Protein AF-A0A6L3F5S5-F1 (afdb_monomer_lite)

Structure (mmCIF, N/CA/C/O backbone):
data_AF-A0A6L3F5S5-F1
#
_entry.id   AF-A0A6L3F5S5-F1
#
loop_
_atom_site.group_PDB
_atom_site.id
_atom_site.type_symbol
_atom_site.label_atom_id
_atom_site.label_alt_id
_atom_site.label_comp_id
_atom_site.label_asym_id
_atom_site.label_entity_id
_atom_site.label_seq_id
_atom_site.pdbx_PDB_ins_code
_atom_site.Cartn_x
_atom_site.Cartn_y
_atom_site.Cartn_z
_atom_site.occupancy
_atom_site.B_iso_or_equiv
_atom_site.auth_seq_id
_atom_site.auth_comp_id
_atom_site.auth_asym_id
_atom_site.auth_atom_id
_atom_site.pdbx_PDB_model_num
ATOM 1 N N . MET A 1 1 ? -11.551 -10.867 9.795 1.00 62.88 1 MET A N 1
ATOM 2 C CA . MET A 1 1 ? -10.188 -10.291 9.697 1.00 62.88 1 MET A CA 1
ATOM 3 C C . MET A 1 1 ? -10.162 -8.909 10.354 1.00 62.88 1 MET A C 1
ATOM 5 O O . MET A 1 1 ? -10.914 -8.021 9.946 1.00 62.88 1 MET A O 1
ATOM 9 N N . ASN A 1 2 ? -9.349 -8.710 11.394 1.00 81.44 2 ASN A N 1
ATOM 10 C CA . ASN A 1 2 ? -9.224 -7.420 12.084 1.00 81.44 2 ASN A CA 1
ATOM 11 C C . ASN A 1 2 ? -8.179 -6.523 11.394 1.00 81.44 2 ASN A C 1
ATOM 13 O O . ASN A 1 2 ? -7.117 -6.279 11.936 1.00 81.44 2 ASN A O 1
ATOM 17 N N . ILE A 1 3 ? -8.479 -6.059 10.177 1.00 83.56 3 ILE A N 1
ATOM 18 C CA . ILE A 1 3 ? -7.605 -5.136 9.431 1.00 83.56 3 ILE A CA 1
ATOM 19 C C . ILE A 1 3 ? -7.472 -3.816 10.197 1.00 83.56 3 ILE A C 1
ATOM 21 O O . ILE A 1 3 ? -8.467 -3.100 10.323 1.00 83.56 3 ILE A O 1
ATOM 25 N N . GLN A 1 4 ? -6.271 -3.497 10.671 1.00 89.69 4 GLN A N 1
ATOM 26 C CA . GLN A 1 4 ? -5.937 -2.232 11.327 1.00 89.69 4 GLN A CA 1
ATOM 27 C C . GLN A 1 4 ? -4.761 -1.518 10.665 1.00 89.69 4 GLN A C 1
ATOM 29 O O . GLN A 1 4 ? -4.655 -0.302 10.785 1.00 89.69 4 GLN A O 1
ATOM 34 N N . ASN A 1 5 ? -3.903 -2.234 9.947 1.00 94.25 5 ASN A N 1
ATOM 35 C CA . ASN A 1 5 ? -2.717 -1.696 9.303 1.00 94.25 5 ASN A CA 1
ATOM 36 C C . ASN A 1 5 ? -2.756 -1.988 7.806 1.00 94.25 5 ASN A C 1
ATOM 38 O O . ASN A 1 5 ? -2.720 -3.142 7.387 1.00 94.25 5 ASN A O 1
ATOM 42 N N . ILE A 1 6 ? -2.789 -0.931 7.004 1.00 94.50 6 ILE A N 1
ATOM 43 C CA . ILE A 1 6 ? -2.844 -1.013 5.546 1.00 94.50 6 ILE A CA 1
ATOM 44 C C . ILE A 1 6 ? -1.578 -0.381 4.983 1.00 94.50 6 ILE A C 1
ATOM 46 O O . ILE A 1 6 ? -1.229 0.742 5.364 1.00 94.50 6 ILE A O 1
ATOM 50 N N . LEU A 1 7 ? -0.910 -1.090 4.074 1.00 93.44 7 LEU A N 1
ATOM 51 C CA . LEU A 1 7 ? 0.199 -0.554 3.290 1.00 93.44 7 LEU A CA 1
ATOM 52 C C . LEU A 1 7 ? -0.215 -0.432 1.826 1.00 93.44 7 LEU A C 1
ATOM 54 O O . LEU A 1 7 ? -0.614 -1.413 1.204 1.00 93.44 7 LEU A O 1
ATOM 58 N N . ILE A 1 8 ? -0.100 0.777 1.289 1.00 91.38 8 ILE A N 1
ATOM 59 C CA . ILE A 1 8 ? -0.407 1.090 -0.102 1.00 91.38 8 ILE A CA 1
ATOM 60 C C . ILE A 1 8 ? 0.894 1.284 -0.874 1.00 91.38 8 ILE A C 1
ATOM 62 O O . ILE A 1 8 ? 1.805 1.987 -0.429 1.00 91.38 8 ILE A O 1
ATOM 66 N N . ILE A 1 9 ? 0.950 0.684 -2.052 1.00 87.62 9 ILE A N 1
ATOM 67 C CA . ILE A 1 9 ? 2.029 0.797 -3.021 1.00 87.62 9 ILE A CA 1
ATOM 68 C C . ILE A 1 9 ? 1.431 1.483 -4.249 1.00 87.62 9 ILE A C 1
ATOM 70 O O . ILE A 1 9 ? 0.645 0.873 -4.969 1.00 87.62 9 ILE A O 1
ATOM 74 N N . ALA A 1 10 ? 1.746 2.763 -4.433 1.00 85.62 10 ALA A N 1
ATOM 75 C CA . ALA A 1 10 ? 1.209 3.601 -5.507 1.00 85.62 10 ALA A CA 1
ATOM 76 C C . ALA A 1 10 ? 2.331 4.094 -6.428 1.00 85.62 10 ALA A C 1
ATOM 78 O O . ALA A 1 10 ? 3.478 4.189 -5.990 1.00 85.62 10 ALA A O 1
ATOM 79 N N . GLU A 1 11 ? 2.023 4.370 -7.692 1.00 78.69 11 GLU A N 1
ATOM 80 C CA . GLU A 1 11 ? 3.022 4.581 -8.743 1.00 78.69 11 GLU A CA 1
ATOM 81 C C . GLU A 1 11 ? 3.836 5.849 -8.484 1.00 78.69 11 GLU A C 1
ATOM 83 O O . GLU A 1 11 ? 5.070 5.833 -8.518 1.00 78.69 11 GLU A O 1
ATOM 8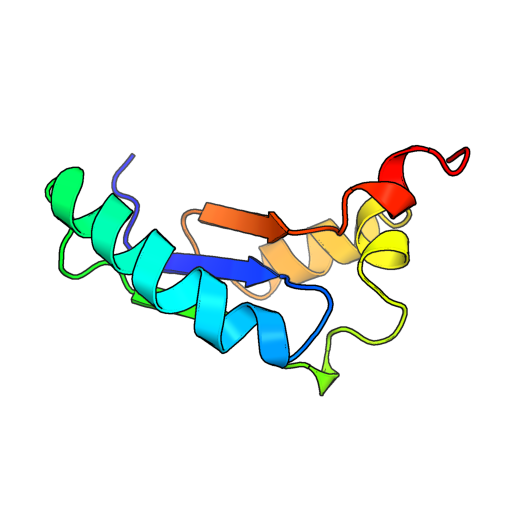8 N N . GLY A 1 12 ? 3.143 6.919 -8.100 1.00 76.00 12 GLY A N 1
ATOM 89 C CA . GLY A 1 12 ? 3.712 8.230 -7.851 1.00 76.00 12 GLY A CA 1
ATOM 90 C C . GLY A 1 12 ? 3.433 8.794 -6.452 1.00 76.00 12 GLY A C 1
ATOM 91 O O . GLY A 1 12 ? 2.632 8.269 -5.673 1.00 76.00 12 GLY A O 1
ATOM 92 N N . PRO A 1 13 ? 4.113 9.899 -6.093 1.00 74.75 13 PRO A N 1
ATOM 93 C CA . PRO A 1 13 ? 3.837 10.646 -4.864 1.00 74.75 13 PRO A CA 1
ATOM 94 C C . PRO A 1 13 ? 2.462 11.333 -4.890 1.00 74.75 13 PRO A C 1
ATOM 96 O O . PRO A 1 13 ? 1.818 11.468 -3.852 1.00 74.75 13 PRO A O 1
ATOM 99 N N . THR A 1 14 ? 1.993 11.748 -6.070 1.00 80.19 14 THR A N 1
ATOM 100 C CA . THR A 1 14 ? 0.700 12.428 -6.246 1.00 80.19 14 THR A CA 1
ATOM 101 C C . THR A 1 14 ? -0.470 11.534 -5.830 1.00 80.19 14 THR A C 1
ATOM 103 O O . THR A 1 14 ? -1.426 12.009 -5.214 1.00 80.19 14 THR A O 1
ATOM 106 N N . ASP A 1 15 ? -0.352 10.227 -6.066 1.00 81.94 15 ASP A N 1
ATOM 107 C CA . ASP A 1 15 ? -1.381 9.239 -5.739 1.00 81.94 15 ASP A CA 1
ATOM 108 C C . ASP A 1 15 ? -1.648 9.156 -4.238 1.00 81.94 15 ASP A C 1
ATOM 110 O O . ASP A 1 15 ? -2.773 8.888 -3.820 1.00 81.94 15 ASP A O 1
ATOM 114 N N . GLU A 1 16 ? -0.645 9.430 -3.396 1.00 85.44 16 GLU A N 1
ATOM 115 C CA . GLU A 1 16 ? -0.816 9.388 -1.943 1.00 85.44 16 GLU A CA 1
ATOM 116 C C . GLU A 1 16 ? -1.852 10.405 -1.465 1.00 85.44 16 GLU A C 1
ATOM 118 O O . GLU A 1 16 ? -2.685 10.101 -0.606 1.00 85.44 16 GLU A O 1
A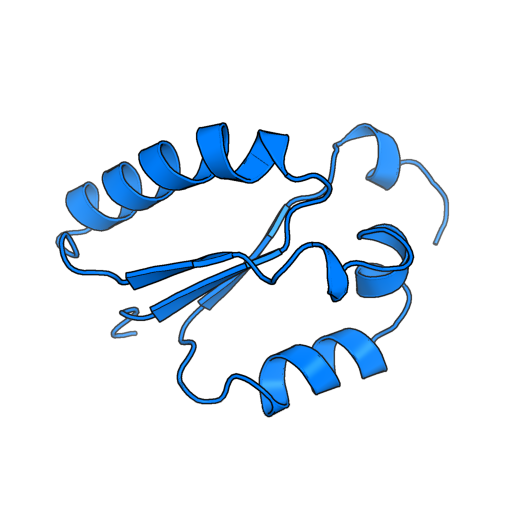TOM 123 N N . HIS A 1 17 ? -1.822 11.610 -2.038 1.00 86.25 17 HIS A N 1
ATOM 124 C CA . HIS A 1 17 ? -2.734 12.690 -1.676 1.00 86.25 17 HIS A CA 1
ATOM 125 C C . HIS A 1 17 ? -4.180 12.368 -2.056 1.00 86.25 17 HIS A C 1
ATOM 127 O O . HIS A 1 17 ? -5.097 12.747 -1.328 1.00 86.25 17 HIS A O 1
ATOM 133 N N . MET A 1 18 ? -4.379 11.628 -3.148 1.00 88.69 18 MET A N 1
ATOM 134 C CA . MET A 1 18 ? -5.696 11.195 -3.610 1.00 88.69 18 MET A CA 1
ATOM 135 C C . MET A 1 18 ? -6.196 9.958 -2.850 1.00 88.69 18 MET A C 1
ATOM 137 O O . MET A 1 18 ? -7.312 9.943 -2.333 1.00 88.69 18 MET A O 1
ATOM 141 N N . LEU A 1 19 ? -5.371 8.916 -2.738 1.00 89.75 19 LEU A N 1
ATOM 142 C CA . LEU A 1 19 ? -5.776 7.613 -2.204 1.00 89.75 19 LEU A CA 1
ATOM 143 C C . LEU A 1 19 ? -5.962 7.630 -0.684 1.00 89.75 19 LEU A C 1
ATOM 145 O O . LEU A 1 19 ? -6.864 6.975 -0.159 1.00 89.75 19 LEU A O 1
ATOM 149 N N . LYS A 1 20 ? -5.140 8.389 0.052 1.00 90.56 20 LYS A N 1
ATOM 150 C CA . LYS A 1 20 ? -5.187 8.428 1.521 1.00 90.56 20 LYS A CA 1
ATOM 151 C C . LYS A 1 20 ? -6.546 8.871 2.080 1.00 90.56 20 LYS A C 1
ATOM 153 O O . LYS A 1 20 ? -7.054 8.163 2.956 1.00 90.56 20 LYS A O 1
ATOM 158 N N . PRO A 1 21 ? -7.151 9.999 1.653 1.00 92.62 21 PRO A N 1
ATOM 159 C CA . PRO A 1 21 ? -8.464 10.402 2.156 1.00 92.62 21 PRO A CA 1
ATOM 160 C C . PRO A 1 21 ? -9.570 9.414 1.763 1.00 92.62 21 PRO A C 1
ATOM 162 O O . PRO A 1 21 ? -10.429 9.121 2.595 1.00 92.62 21 PRO A O 1
ATOM 165 N N . ILE A 1 22 ? -9.516 8.848 0.551 1.00 93.44 22 ILE A N 1
ATOM 166 C CA . ILE A 1 22 ? -10.493 7.861 0.066 1.00 93.44 22 ILE A CA 1
ATOM 167 C C . ILE A 1 22 ? -10.466 6.613 0.951 1.00 93.44 22 ILE A C 1
ATOM 169 O O . ILE A 1 22 ? -11.484 6.234 1.531 1.00 93.44 22 ILE A O 1
ATOM 173 N N . ILE A 1 23 ? -9.288 6.016 1.137 1.00 92.69 23 ILE A N 1
ATOM 174 C CA . ILE A 1 23 ? -9.139 4.774 1.902 1.00 92.69 23 ILE A CA 1
ATOM 175 C C . ILE A 1 23 ? -9.486 5.002 3.373 1.00 92.69 23 ILE A C 1
ATOM 177 O O . ILE A 1 23 ? -10.191 4.191 3.969 1.00 92.69 23 ILE A O 1
ATOM 181 N N . LYS A 1 24 ? -9.094 6.138 3.963 1.00 93.31 24 LYS A N 1
ATOM 182 C CA . LYS A 1 24 ? -9.524 6.488 5.326 1.00 93.31 24 LYS A CA 1
ATOM 183 C C . LYS A 1 24 ? -11.047 6.563 5.453 1.00 93.31 24 LYS A C 1
ATOM 185 O O . LYS A 1 24 ? -11.599 6.045 6.424 1.00 93.31 24 LYS A O 1
ATOM 190 N N . LYS A 1 25 ? -11.735 7.175 4.483 1.00 95.38 25 LYS A N 1
ATOM 191 C CA . LYS A 1 25 ? -13.202 7.262 4.478 1.00 95.38 25 LYS A CA 1
ATOM 192 C C . LYS A 1 25 ? -13.848 5.881 4.345 1.00 95.38 25 LYS A C 1
ATOM 194 O O . LYS A 1 25 ? -14.789 5.592 5.083 1.00 95.38 25 LYS A O 1
ATOM 199 N N . MET A 1 26 ? -13.312 5.022 3.477 1.00 93.88 26 MET A N 1
ATOM 200 C CA . MET A 1 26 ? -13.763 3.634 3.329 1.00 93.88 26 MET A CA 1
ATOM 201 C C . MET A 1 26 ? -13.615 2.862 4.643 1.00 93.88 26 MET A C 1
ATOM 203 O O . MET A 1 26 ? -14.586 2.286 5.128 1.00 93.88 26 MET A O 1
ATOM 207 N N . MET A 1 27 ? -12.444 2.918 5.280 1.00 93.69 27 MET A N 1
ATOM 208 C CA . MET A 1 27 ? -12.211 2.229 6.553 1.00 93.69 27 MET A CA 1
ATOM 209 C C . MET A 1 27 ? -13.148 2.721 7.657 1.00 93.69 27 MET A C 1
ATOM 211 O O . MET A 1 27 ? -13.704 1.908 8.392 1.00 93.69 27 MET A O 1
ATOM 215 N N . ALA A 1 28 ? -13.404 4.029 7.736 1.00 93.94 28 ALA A N 1
ATOM 216 C CA . ALA A 1 28 ? -14.389 4.573 8.665 1.00 93.94 28 ALA A CA 1
ATOM 217 C C . ALA A 1 28 ? -15.806 4.036 8.395 1.00 93.94 28 ALA A C 1
ATOM 219 O O . ALA A 1 28 ? -16.486 3.638 9.338 1.00 93.94 28 ALA A O 1
ATOM 220 N N . SER A 1 29 ? -16.233 3.960 7.127 1.00 95.62 29 SER A N 1
ATOM 221 C CA . SER A 1 29 ? -17.550 3.408 6.761 1.00 9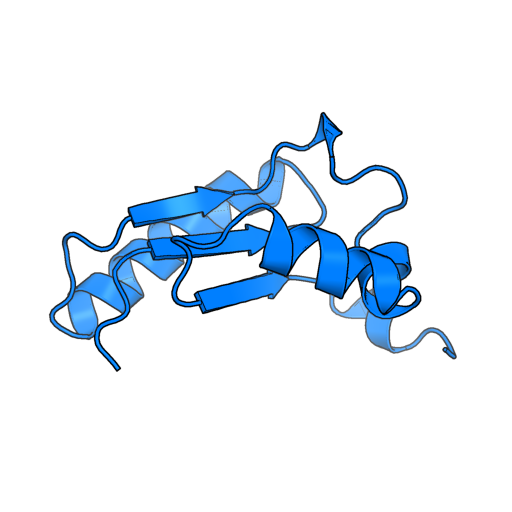5.62 29 SER A CA 1
ATOM 222 C C . SER A 1 29 ? -17.702 1.920 7.101 1.00 95.62 29 SER A C 1
ATOM 224 O O . SER A 1 29 ? -18.803 1.461 7.379 1.00 95.62 29 SER A O 1
ATOM 226 N N . LEU A 1 30 ? -16.586 1.188 7.165 1.00 93.31 30 LEU A N 1
ATOM 227 C CA . LEU A 1 30 ? -16.524 -0.211 7.594 1.00 93.31 30 LEU A CA 1
ATOM 228 C C . LEU A 1 30 ? -16.437 -0.376 9.124 1.00 93.31 30 LEU A C 1
ATOM 230 O O . LEU A 1 30 ? -16.146 -1.471 9.605 1.00 93.31 30 LEU A O 1
ATOM 234 N N . GLY A 1 31 ? -16.634 0.695 9.902 1.00 94.31 31 GLY A N 1
ATOM 235 C CA . GLY A 1 31 ? -16.535 0.664 11.364 1.00 94.31 31 GLY A CA 1
ATOM 236 C C . GLY A 1 31 ? -15.097 0.642 11.892 1.00 94.31 31 GLY A C 1
ATOM 237 O O . GLY A 1 31 ? -14.867 0.284 13.044 1.00 94.31 31 GLY A O 1
ATOM 238 N N . LYS A 1 32 ? -14.110 1.020 11.068 1.00 93.81 32 LYS A N 1
ATOM 239 C CA . LYS A 1 32 ? -12.674 0.994 11.398 1.00 93.81 32 LYS A CA 1
ATOM 240 C C . LYS A 1 32 ? -12.010 2.373 11.254 1.00 93.81 32 LYS A C 1
ATOM 242 O O . LYS A 1 32 ? -11.029 2.514 10.521 1.00 93.81 32 LYS A O 1
ATOM 247 N N . PRO A 1 33 ? -12.503 3.414 11.947 1.00 93.12 33 PRO A N 1
ATOM 248 C CA . PRO A 1 33 ? -12.024 4.789 11.770 1.00 93.12 33 PRO A CA 1
ATOM 249 C C . PRO A 1 33 ? -10.558 5.001 12.185 1.00 93.12 33 PRO A C 1
ATOM 251 O O . PRO A 1 33 ? -9.931 5.961 11.743 1.00 93.12 33 PRO A O 1
ATOM 254 N N . HIS A 1 34 ? -10.003 4.106 13.006 1.00 92.88 34 HIS A N 1
ATOM 255 C CA . HIS A 1 34 ? -8.624 4.174 13.501 1.00 92.88 34 HIS A CA 1
ATOM 256 C C . HIS A 1 34 ? -7.635 3.320 12.699 1.00 92.88 34 HIS A C 1
ATOM 258 O O . HIS A 1 34 ? -6.482 3.185 13.106 1.00 92.88 34 HIS A O 1
ATOM 264 N N . ALA A 1 35 ? -8.058 2.738 11.571 1.00 94.31 35 ALA A N 1
ATOM 265 C CA . ALA A 1 35 ? -7.144 1.998 10.712 1.00 94.31 35 ALA A CA 1
ATOM 266 C C . ALA A 1 35 ? -5.978 2.898 10.268 1.00 94.31 35 ALA A C 1
ATOM 268 O O . ALA A 1 35 ? -6.159 4.003 9.747 1.00 94.31 35 ALA A O 1
ATOM 269 N N . THR A 1 36 ? -4.762 2.408 10.472 1.00 94.38 36 THR A N 1
ATOM 270 C CA . THR A 1 36 ? -3.535 3.073 10.064 1.00 94.38 36 THR A CA 1
ATOM 271 C C . THR A 1 36 ? -3.284 2.805 8.588 1.00 94.38 36 THR A C 1
ATOM 273 O O . THR A 1 36 ? -3.095 1.665 8.172 1.00 94.38 36 THR A O 1
ATOM 276 N N . VAL A 1 37 ? -3.254 3.879 7.799 1.00 93.44 37 VAL A N 1
ATOM 277 C CA . VAL A 1 37 ? -2.997 3.842 6.356 1.00 93.44 37 VAL A CA 1
ATOM 278 C C . VAL A 1 37 ? -1.612 4.423 6.088 1.00 93.44 37 VAL A C 1
ATOM 280 O O . VAL A 1 37 ? -1.379 5.612 6.337 1.00 93.44 37 VAL A O 1
ATOM 283 N N . ARG A 1 38 ? -0.697 3.585 5.595 1.00 92.88 38 ARG A N 1
ATOM 284 C CA . ARG A 1 38 ? 0.679 3.946 5.233 1.00 92.88 38 ARG A CA 1
ATOM 285 C C . ARG A 1 38 ? 0.904 3.750 3.740 1.00 92.88 38 ARG A C 1
ATOM 287 O O . ARG A 1 38 ? 0.293 2.879 3.131 1.00 92.88 38 ARG A O 1
ATOM 294 N N . PHE A 1 39 ? 1.813 4.536 3.183 1.00 89.88 39 PHE A N 1
ATOM 295 C CA . PHE A 1 39 ? 2.300 4.372 1.819 1.00 89.88 39 PHE A CA 1
ATOM 296 C C . PHE A 1 39 ? 3.746 3.898 1.873 1.00 89.88 39 PHE A C 1
ATOM 298 O O . PHE A 1 39 ? 4.508 4.329 2.743 1.00 89.88 39 PHE A O 1
ATOM 305 N N . GLU A 1 40 ? 4.129 3.002 0.970 1.00 86.69 40 GLU A N 1
ATOM 306 C CA . GLU A 1 40 ? 5.533 2.632 0.821 1.00 86.69 40 GLU A CA 1
ATOM 307 C C . GLU A 1 40 ? 6.337 3.868 0.377 1.00 86.69 40 GLU A C 1
ATOM 309 O O . GLU A 1 40 ? 5.903 4.547 -0.546 1.00 86.69 40 GLU A O 1
ATOM 314 N N . PRO A 1 41 ? 7.497 4.196 0.966 1.00 81.06 41 PRO A N 1
ATOM 315 C CA . PRO A 1 41 ? 8.275 5.364 0.553 1.00 81.06 41 PRO A CA 1
ATOM 316 C C . PRO A 1 41 ? 8.642 5.336 -0.935 1.00 81.06 41 PRO A C 1
ATOM 318 O O . PRO A 1 41 ? 9.118 4.315 -1.424 1.00 81.06 41 PRO A O 1
ATOM 321 N N . VAL A 1 42 ? 8.530 6.475 -1.629 1.00 71.19 42 VAL A N 1
ATOM 322 C CA . VAL A 1 42 ? 8.883 6.620 -3.061 1.00 71.19 42 VAL A CA 1
ATOM 323 C C . VAL A 1 42 ? 10.288 6.086 -3.377 1.00 71.19 42 VAL A C 1
ATOM 325 O O . VAL A 1 42 ? 10.506 5.457 -4.408 1.00 71.19 42 VAL A O 1
ATOM 328 N N . SER A 1 43 ? 11.241 6.243 -2.453 1.00 67.69 43 SER A N 1
ATOM 329 C CA . SER A 1 43 ? 12.613 5.734 -2.591 1.00 67.69 43 SER A CA 1
ATOM 330 C C . SER A 1 43 ? 12.715 4.209 -2.735 1.00 67.69 43 SER A C 1
ATOM 332 O O . SER A 1 43 ? 13.687 3.726 -3.317 1.00 67.69 43 SER A O 1
ATOM 334 N N . LYS A 1 44 ? 11.723 3.455 -2.244 1.00 67.62 44 LYS A N 1
ATOM 335 C CA . LYS A 1 44 ? 11.621 1.989 -2.358 1.00 67.62 44 LYS A CA 1
ATOM 336 C C . LYS A 1 44 ? 10.808 1.529 -3.576 1.00 67.62 44 LYS A C 1
ATOM 338 O O . LYS A 1 44 ? 10.851 0.355 -3.936 1.00 67.62 44 LYS A O 1
ATOM 343 N N . ARG A 1 45 ? 10.170 2.463 -4.287 1.00 68.69 45 ARG A N 1
ATOM 344 C CA . ARG A 1 45 ? 9.369 2.214 -5.499 1.00 68.69 45 ARG A CA 1
ATOM 345 C C . ARG A 1 45 ? 10.195 2.189 -6.790 1.00 68.69 45 ARG A C 1
ATOM 347 O O . ARG A 1 45 ? 9.641 2.179 -7.885 1.00 68.69 45 ARG A O 1
ATOM 354 N N . ARG A 1 46 ? 11.534 2.164 -6.688 1.00 54.75 46 ARG A N 1
ATOM 355 C CA . ARG A 1 46 ? 12.448 2.134 -7.846 1.00 54.75 46 ARG A CA 1
ATOM 356 C C . ARG A 1 46 ? 12.063 1.002 -8.805 1.00 54.75 46 ARG A C 1
ATOM 358 O O . ARG A 1 46 ? 11.913 -0.138 -8.373 1.00 54.75 46 ARG A O 1
ATOM 365 N N . GLY A 1 47 ? 11.879 1.337 -10.080 1.00 58.16 47 GLY A N 1
ATOM 366 C CA . GLY A 1 47 ? 11.477 0.402 -11.134 1.00 58.16 47 GLY A CA 1
ATOM 367 C C . GLY A 1 47 ? 10.004 0.453 -11.552 1.00 58.16 47 GLY A C 1
ATOM 368 O O . GLY A 1 47 ? 9.640 -0.268 -12.472 1.00 58.16 47 GLY A O 1
ATOM 369 N N . GLY A 1 48 ? 9.180 1.297 -10.918 1.00 65.94 48 GLY A N 1
ATOM 370 C CA . GLY A 1 48 ? 7.743 1.368 -11.200 1.00 65.94 48 GLY A CA 1
ATOM 371 C C . GLY A 1 48 ? 6.983 0.178 -10.610 1.00 65.94 48 GLY A C 1
ATOM 372 O O . GLY A 1 48 ? 7.583 -0.810 -10.170 1.00 65.94 48 GLY A O 1
ATOM 373 N N . ILE A 1 49 ? 5.653 0.268 -10.568 1.00 69.38 49 ILE A N 1
ATOM 374 C CA . ILE A 1 49 ? 4.835 -0.844 -10.065 1.00 69.38 49 ILE A CA 1
ATOM 375 C C . ILE A 1 49 ? 4.872 -2.047 -11.012 1.00 69.38 49 ILE A C 1
ATOM 377 O O . ILE A 1 49 ? 4.770 -3.183 -10.553 1.00 69.38 49 ILE A O 1
ATOM 381 N N . ASP A 1 50 ? 5.130 -1.831 -12.300 1.00 66.19 50 ASP A N 1
ATOM 382 C CA . ASP A 1 50 ? 5.339 -2.901 -13.279 1.00 66.19 50 ASP A CA 1
ATOM 383 C C . ASP A 1 50 ? 6.378 -3.933 -12.800 1.00 66.19 50 ASP A C 1
ATOM 385 O O . ASP A 1 50 ? 6.141 -5.141 -12.807 1.00 66.19 50 ASP A O 1
ATOM 389 N N . GLN A 1 51 ? 7.495 -3.469 -12.232 1.00 70.25 51 GLN A N 1
ATOM 390 C CA . GLN A 1 51 ? 8.499 -4.364 -11.656 1.00 70.25 51 GLN A CA 1
ATOM 391 C C . GLN A 1 51 ? 8.049 -5.065 -10.375 1.00 70.25 51 GLN A C 1
ATOM 393 O O . GLN A 1 51 ? 8.648 -6.067 -10.007 1.00 70.25 51 GLN A O 1
ATOM 398 N N . ILE A 1 52 ? 7.051 -4.550 -9.657 1.00 73.94 52 ILE A N 1
ATOM 399 C CA . ILE A 1 52 ? 6.474 -5.238 -8.495 1.00 73.94 52 ILE A CA 1
ATOM 400 C C . ILE A 1 52 ? 5.598 -6.392 -8.973 1.00 73.94 52 ILE A C 1
ATOM 402 O O . ILE A 1 52 ? 5.718 -7.492 -8.442 1.00 73.94 52 ILE A O 1
ATOM 406 N N . LEU A 1 53 ? 4.779 -6.170 -10.003 1.00 75.75 53 LEU A N 1
ATOM 407 C CA . LEU A 1 53 ? 3.906 -7.204 -10.559 1.00 75.75 53 LEU A CA 1
ATOM 408 C C . LEU A 1 53 ? 4.690 -8.293 -11.307 1.00 75.75 53 LEU A C 1
ATOM 410 O O . LEU A 1 53 ? 4.379 -9.472 -11.162 1.00 75.75 53 LEU A O 1
ATOM 414 N N . LYS A 1 54 ? 5.751 -7.924 -12.035 1.00 77.00 54 LYS A N 1
ATOM 415 C CA . LYS A 1 54 ? 6.618 -8.865 -12.769 1.00 77.00 54 LYS A CA 1
ATOM 416 C C . LYS A 1 54 ? 7.623 -9.612 -11.891 1.00 77.00 54 LYS A C 1
ATOM 418 O O . LYS A 1 54 ? 8.247 -10.563 -12.355 1.00 77.00 54 LYS A O 1
ATOM 423 N N . ASN A 1 55 ? 7.813 -9.199 -10.636 1.00 79.69 55 ASN A N 1
ATOM 424 C CA . ASN A 1 55 ? 8.816 -9.775 -9.739 1.00 79.69 55 ASN A CA 1
ATOM 425 C C . ASN A 1 55 ? 8.174 -10.328 -8.452 1.00 79.69 55 ASN A C 1
ATOM 427 O O . ASN A 1 55 ? 8.069 -9.619 -7.444 1.00 79.69 55 ASN A O 1
ATOM 431 N N . PRO A 1 56 ? 7.802 -11.620 -8.434 1.00 79.19 56 PRO A N 1
ATOM 432 C CA . PRO A 1 56 ? 7.242 -12.272 -7.252 1.00 79.19 56 PRO A CA 1
ATOM 433 C C . PRO A 1 56 ? 8.130 -12.171 -6.000 1.00 79.19 56 PRO A C 1
ATOM 435 O O . PRO A 1 56 ? 7.620 -12.048 -4.884 1.00 79.19 56 PRO A O 1
ATOM 438 N N . GLN A 1 57 ? 9.459 -12.175 -6.153 1.00 83.69 57 GLN A N 1
ATOM 439 C CA . GLN A 1 57 ? 10.403 -12.053 -5.036 1.00 83.69 57 GLN A CA 1
ATOM 440 C C . GLN A 1 57 ? 10.335 -10.666 -4.388 1.00 83.69 57 GLN A C 1
ATOM 442 O O . GLN A 1 57 ? 10.519 -10.532 -3.174 1.00 83.69 57 GLN A O 1
ATOM 447 N N . ARG A 1 58 ? 10.018 -9.626 -5.166 1.00 81.19 58 ARG A N 1
ATOM 448 C CA . ARG A 1 58 ? 9.803 -8.276 -4.639 1.00 81.19 58 ARG A CA 1
ATOM 449 C C . ARG A 1 58 ? 8.542 -8.208 -3.784 1.00 81.19 58 ARG A C 1
ATOM 451 O O . ARG A 1 58 ? 8.604 -7.663 -2.683 1.00 81.19 58 ARG A O 1
ATOM 458 N N . ILE A 1 59 ? 7.442 -8.819 -4.232 1.00 82.81 59 ILE A N 1
ATOM 459 C CA . ILE A 1 59 ? 6.203 -8.929 -3.441 1.00 82.81 59 ILE A CA 1
ATOM 460 C C . ILE A 1 59 ? 6.486 -9.658 -2.127 1.00 82.81 59 ILE A C 1
ATOM 462 O O . ILE A 1 59 ? 6.153 -9.147 -1.058 1.00 82.81 59 ILE A O 1
ATOM 466 N N . GLN A 1 60 ? 7.170 -10.806 -2.186 1.00 87.25 60 GLN A N 1
ATOM 467 C CA . GLN A 1 60 ? 7.565 -11.529 -0.977 1.00 87.25 60 GLN A CA 1
ATOM 468 C C . GLN A 1 60 ? 8.402 -10.650 -0.046 1.00 87.25 60 GLN A C 1
ATOM 470 O O . GLN A 1 60 ? 8.110 -10.585 1.143 1.00 87.25 60 GLN A O 1
ATOM 475 N N . THR A 1 61 ? 9.403 -9.938 -0.561 1.00 87.50 61 THR A N 1
ATOM 476 C CA . THR A 1 61 ? 10.244 -9.046 0.252 1.00 87.50 61 THR A CA 1
ATOM 477 C C . THR A 1 61 ? 9.414 -7.970 0.956 1.00 87.50 61 THR A C 1
ATOM 479 O O . THR A 1 61 ? 9.596 -7.733 2.151 1.00 87.50 61 THR A O 1
ATOM 482 N N . ILE A 1 62 ? 8.467 -7.341 0.258 1.00 85.62 62 ILE A N 1
ATOM 483 C CA . ILE A 1 62 ? 7.597 -6.312 0.841 1.00 85.62 62 ILE A CA 1
ATOM 484 C C . ILE A 1 62 ? 6.724 -6.902 1.953 1.00 85.62 62 ILE A C 1
ATOM 486 O O . ILE A 1 62 ? 6.636 -6.313 3.031 1.00 85.62 62 ILE A O 1
ATOM 490 N N . VAL A 1 63 ? 6.137 -8.079 1.728 1.00 89.38 63 VAL A N 1
ATOM 491 C CA . VAL A 1 63 ? 5.297 -8.754 2.727 1.00 89.38 63 VAL A CA 1
ATOM 492 C C . VAL A 1 63 ? 6.113 -9.132 3.966 1.00 89.38 63 VAL A C 1
ATOM 494 O O . VAL A 1 63 ? 5.737 -8.780 5.081 1.00 89.38 63 VAL A O 1
ATOM 497 N N . HIS A 1 64 ? 7.275 -9.767 3.786 1.00 91.25 64 HIS A N 1
ATOM 498 C CA . HIS A 1 64 ? 8.120 -10.214 4.899 1.00 91.25 64 HIS A CA 1
ATOM 499 C C . HIS A 1 64 ? 8.739 -9.057 5.695 1.00 91.25 64 HIS A C 1
ATOM 501 O O . HIS A 1 64 ? 8.955 -9.186 6.897 1.00 91.25 64 HIS A O 1
ATOM 507 N N . THR A 1 65 ? 9.011 -7.914 5.058 1.00 90.06 65 THR A N 1
ATOM 508 C CA . THR A 1 65 ? 9.568 -6.731 5.742 1.00 90.06 65 THR A CA 1
ATOM 509 C C . THR A 1 65 ? 8.513 -5.874 6.445 1.00 90.06 65 THR A C 1
ATOM 511 O O . THR A 1 65 ? 8.872 -4.957 7.184 1.00 90.06 65 THR A O 1
ATOM 514 N N . ASN A 1 66 ? 7.222 -6.175 6.267 1.00 90.12 66 ASN A N 1
ATOM 515 C CA . ASN A 1 66 ? 6.111 -5.455 6.889 1.00 90.12 66 ASN A CA 1
ATOM 516 C C . ASN A 1 66 ? 5.152 -6.413 7.631 1.00 90.12 66 ASN A C 1
ATOM 518 O O . ASN A 1 66 ? 3.956 -6.426 7.338 1.00 90.12 66 ASN A O 1
ATOM 522 N N . PRO A 1 67 ? 5.627 -7.180 8.633 1.00 90.94 67 PRO A N 1
ATOM 523 C CA . PRO A 1 67 ? 4.844 -8.246 9.276 1.00 90.94 67 PRO A CA 1
ATOM 524 C C . PRO A 1 67 ? 3.607 -7.751 10.043 1.00 90.94 67 PRO A C 1
ATOM 526 O O . PRO A 1 67 ? 2.715 -8.532 10.349 1.00 90.94 67 PRO A O 1
ATOM 529 N N . MET A 1 68 ? 3.545 -6.454 10.359 1.00 92.38 68 MET A N 1
ATOM 530 C CA . MET A 1 68 ? 2.427 -5.822 11.071 1.00 92.38 68 MET A CA 1
ATOM 531 C C . MET A 1 68 ? 1.297 -5.354 10.142 1.00 92.38 68 MET A C 1
ATOM 533 O O . MET A 1 68 ? 0.333 -4.760 10.619 1.00 92.38 68 MET A O 1
ATOM 537 N N . VAL A 1 69 ? 1.446 -5.502 8.824 1.00 93.31 69 VAL A N 1
ATOM 538 C CA . VAL A 1 69 ? 0.446 -5.074 7.841 1.00 93.31 69 VAL A CA 1
ATOM 539 C C . VAL A 1 69 ? -0.580 -6.183 7.638 1.00 93.31 69 VAL A C 1
ATOM 541 O O . VAL A 1 69 ? -0.230 -7.309 7.308 1.00 93.31 69 VAL A O 1
ATOM 544 N N . ASP A 1 70 ? -1.858 -5.839 7.790 1.00 93.06 70 ASP A N 1
ATOM 545 C CA . ASP A 1 70 ? -2.980 -6.766 7.613 1.00 93.06 70 ASP A CA 1
ATOM 546 C C . ASP A 1 70 ? -3.467 -6.819 6.159 1.00 93.06 70 ASP A C 1
ATOM 548 O O . ASP A 1 70 ? -4.087 -7.795 5.738 1.00 93.06 70 ASP A O 1
ATOM 552 N N . LEU A 1 71 ? -3.243 -5.738 5.406 1.00 91.19 71 LEU A N 1
ATOM 553 C CA . LEU A 1 71 ? -3.664 -5.602 4.017 1.00 91.19 71 LEU A CA 1
ATOM 554 C C . LEU A 1 71 ? -2.636 -4.803 3.214 1.00 91.19 71 LEU A C 1
ATOM 556 O O . LEU A 1 71 ? -2.327 -3.654 3.540 1.00 91.19 71 LEU A O 1
ATOM 560 N N . PHE A 1 72 ? -2.171 -5.397 2.121 1.00 91.25 72 PHE A N 1
ATOM 561 C CA . PHE A 1 72 ? -1.363 -4.731 1.106 1.00 91.25 72 PHE A CA 1
ATOM 562 C C . PHE A 1 72 ? -2.259 -4.349 -0.074 1.00 91.25 72 PHE A C 1
ATOM 564 O O . PHE A 1 72 ? -3.056 -5.166 -0.533 1.00 91.25 72 PHE A O 1
ATOM 571 N N . VAL A 1 73 ? -2.131 -3.117 -0.565 1.00 89.19 73 VAL A N 1
ATOM 572 C CA . VAL A 1 73 ? -2.867 -2.616 -1.733 1.00 89.19 73 VAL A CA 1
ATOM 573 C C . VAL A 1 73 ? -1.862 -2.102 -2.752 1.00 89.19 73 VAL A C 1
ATOM 575 O O . VAL A 1 73 ? -1.074 -1.213 -2.442 1.00 89.19 73 VAL A O 1
ATOM 578 N N . VAL A 1 74 ? -1.894 -2.652 -3.963 1.00 86.25 74 VAL A N 1
ATOM 579 C CA . VAL A 1 74 ? -1.073 -2.196 -5.090 1.00 86.25 74 VAL A CA 1
ATOM 580 C C . VAL A 1 74 ? -1.976 -1.432 -6.053 1.00 86.25 74 VAL A C 1
ATOM 582 O O . VAL A 1 74 ? -2.955 -1.991 -6.541 1.00 86.25 74 VAL A O 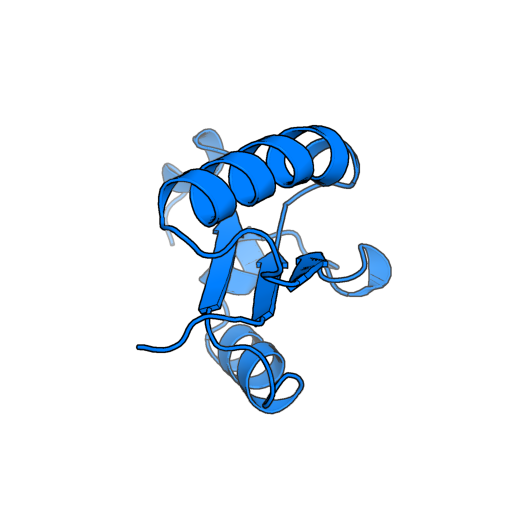1
ATOM 585 N N . CYS A 1 75 ? -1.668 -0.161 -6.299 1.00 82.75 75 CYS A N 1
ATOM 586 C CA . CYS A 1 75 ? -2.441 0.722 -7.171 1.00 82.75 75 CYS A CA 1
ATOM 587 C C . CYS A 1 75 ? -1.627 1.060 -8.421 1.00 82.75 75 CYS A C 1
ATOM 589 O O . CYS A 1 75 ? -0.739 1.899 -8.333 1.00 82.75 75 CYS A O 1
ATOM 591 N N . VAL A 1 76 ? -1.942 0.425 -9.552 1.00 75.94 76 VAL A N 1
ATOM 592 C CA . VAL A 1 76 ? -1.346 0.705 -10.872 1.00 75.94 76 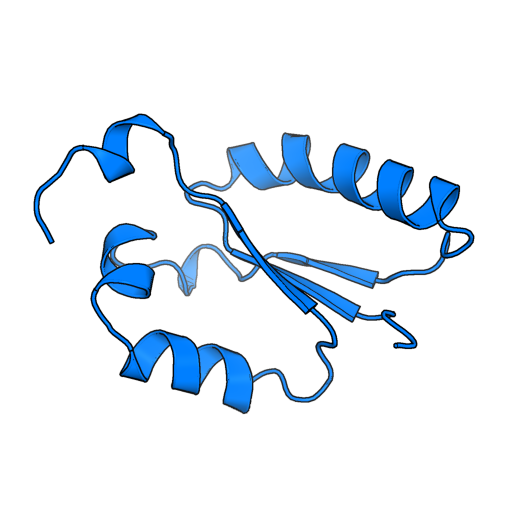VAL A CA 1
ATOM 593 C C . VAL A 1 76 ? -2.244 1.590 -11.719 1.00 75.94 76 VAL A C 1
ATOM 595 O O . VAL A 1 76 ? -3.470 1.435 -11.666 1.00 75.94 76 VAL A O 1
ATOM 598 N N . ASP A 1 77 ? -1.647 2.444 -12.549 1.00 73.50 77 ASP A N 1
ATOM 599 C CA . ASP A 1 77 ? -2.394 3.088 -13.623 1.00 73.50 77 ASP A CA 1
ATOM 600 C C . ASP A 1 77 ? -2.926 2.043 -14.611 1.00 73.50 77 ASP A C 1
ATOM 602 O O . ASP A 1 77 ? -2.269 1.055 -14.950 1.00 73.50 77 ASP A O 1
ATOM 606 N N . ARG A 1 78 ? -4.165 2.258 -15.067 1.00 67.06 78 ARG A N 1
ATOM 607 C CA . ARG A 1 78 ? -4.892 1.306 -15.920 1.00 67.06 78 ARG A CA 1
ATOM 608 C C . ARG A 1 78 ? -4.138 0.990 -17.209 1.00 67.06 78 ARG A C 1
ATOM 610 O O . ARG A 1 78 ? -4.156 -0.158 -17.636 1.00 67.06 78 ARG A O 1
ATOM 617 N N . GLU A 1 79 ? -3.484 1.989 -17.799 1.00 64.88 79 GLU A N 1
ATOM 618 C CA . GLU A 1 79 ? -2.795 1.841 -19.087 1.00 64.88 79 GLU A CA 1
ATOM 619 C C . GLU A 1 79 ? -1.603 0.873 -19.027 1.00 64.88 79 GLU A C 1
ATOM 621 O O . GLU A 1 79 ? -1.154 0.390 -20.060 1.00 64.88 79 GLU A O 1
ATOM 626 N N . TRP A 1 80 ? -1.131 0.507 -17.830 1.00 59.62 80 TRP A N 1
ATOM 627 C CA . TRP A 1 80 ? -0.068 -0.485 -17.671 1.00 59.62 80 TRP A CA 1
ATOM 628 C C . TRP A 1 80 ? -0.535 -1.940 -17.799 1.00 59.62 80 TRP A C 1
ATOM 630 O O . TRP A 1 80 ? 0.287 -2.814 -18.080 1.00 59.62 80 TRP A O 1
ATOM 640 N N . LEU A 1 81 ? -1.827 -2.234 -17.611 1.00 57.88 81 LEU A N 1
ATOM 641 C CA . LEU A 1 81 ? -2.350 -3.610 -17.651 1.00 57.88 81 LEU A CA 1
ATOM 642 C C . LEU A 1 81 ? -2.481 -4.179 -19.073 1.00 57.88 81 LEU A C 1
ATOM 644 O O . LEU A 1 81 ? -2.598 -5.393 -19.222 1.00 57.88 81 LEU A O 1
ATOM 648 N N . ASP A 1 82 ? -2.413 -3.328 -20.100 1.00 55.94 82 ASP A N 1
ATOM 649 C CA . ASP A 1 82 ? -2.468 -3.733 -21.512 1.00 55.94 82 ASP A CA 1
ATOM 650 C C . ASP A 1 82 ? -1.078 -4.062 -22.098 1.00 55.94 82 ASP A C 1
ATOM 652 O O . ASP A 1 82 ? -0.947 -4.418 -23.272 1.00 55.94 82 ASP A O 1
ATOM 656 N N . THR A 1 83 ? -0.023 -3.986 -21.281 1.00 53.16 83 THR A N 1
ATOM 657 C CA . THR A 1 83 ? 1.330 -4.409 -21.665 1.00 53.16 83 THR A CA 1
ATOM 658 C C . THR A 1 83 ? 1.492 -5.916 -21.427 1.00 53.16 83 THR A C 1
ATOM 660 O O . THR A 1 83 ? 1.283 -6.356 -20.295 1.00 53.16 83 THR A O 1
ATOM 663 N N . PRO A 1 84 ? 1.890 -6.729 -22.428 1.00 51.72 84 PRO A N 1
ATOM 664 C CA . PRO A 1 84 ? 2.087 -8.164 -22.232 1.00 51.72 84 PRO A CA 1
ATOM 665 C C . PRO A 1 84 ? 3.115 -8.428 -21.122 1.00 51.72 84 PRO A C 1
ATOM 667 O O . PRO A 1 84 ? 4.207 -7.848 -21.136 1.00 51.72 84 PRO A O 1
ATOM 670 N N . VAL A 1 85 ? 2.742 -9.280 -20.164 1.00 55.62 85 VAL A N 1
ATOM 671 C CA . VAL A 1 85 ? 3.613 -9.796 -19.093 1.00 55.62 85 VAL A CA 1
ATOM 672 C C . VAL A 1 85 ? 4.493 -10.938 -19.573 1.00 55.62 85 VAL A C 1
ATOM 67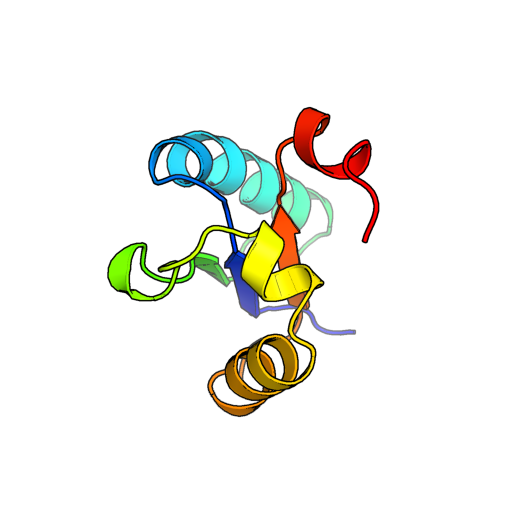4 O O . VAL A 1 85 ? 3.989 -11.798 -20.330 1.00 55.62 85 VAL A O 1
#

Foldseek 3Di:
DPFQEEEEEEQDPVVCVVVVVVVCVVCVVVVRNNRHYYYDDPVLCPPGCLCVVVDPVNVVVVCVVCVVGPYYHYDDDPVVVPDDD

Sequence (85 aa):
MNIQNILIIAEGPTDEHMLKPIIKKMMASLGKPHATVRFEPVSKRRGGIDQILKNPQRIQTIVHTNPMVDLFVVCVDREWLDTPV

Radius of gyration: 13.45 Å; chains: 1; bounding box: 30×25×36 Å

Secondary structure (DSSP, 8-state):
----EEEEEESSSHHHHHHHHHHHHHHHHTT-TT-EEEE--GGG-TTTTHHHHS-HHHHHHHHHH-TT-SEEEEE--GGGTTS--

pLDDT: mean 82.13, std 12.22, range [51.72, 95.62]